Protein AF-K2GC55-F1 (afdb_monomer)

Organism: NCBI:txid1234023

Foldseek 3Di:
DDDDDDPDDPDDDPPPPVPPPPQPDWDWDDDPPDIDTDRPQKDFDDPVPDDDDPFFDWPGKIWHPDADPNDIDIDTDTDGDDPDDDDPQVVVVVVVVVVQVVDPDDDDDDDDDDDDPDPDDDDD

Sequence (124 aa):
MKKLLLLTPLLILLVSCGGATNDTATKEFSWTWFTMSIPSAWVDVEQKALPVTKNGKIELALTSSEISAWFANNLVILSEDLSENTTSVKYSITNYVRTTWSVQEFTKLNEEDFKFSDDDEWKL

Secondary structure (DSSP, 8-state):
-------------------------EEEEE-SS-EEEEETT-EEPPGGGSPPPSSSEEEEEEEEEEEETTEEEEEEEEE---SS---HHHHHHHHHHHHHHH-TT-----------SSSPPP--

Radius of gyration: 24.49 Å; Cα contacts (8 Å, |Δi|>4): 92; chains: 1; bounding box: 85×40×53 Å

Mean predicted aligned error: 12.4 Å

Structure (mmCIF, N/CA/C/O backbone):
data_AF-K2GC55-F1
#
_entry.id   AF-K2GC55-F1
#
loop_
_atom_site.group_PDB
_atom_site.id
_atom_site.type_symbol
_atom_site.label_atom_id
_atom_site.label_alt_id
_atom_site.label_comp_id
_atom_site.label_asym_id
_atom_site.label_entity_id
_atom_site.label_seq_id
_atom_site.pdbx_PDB_ins_code
_atom_site.Cartn_x
_atom_site.Cartn_y
_atom_site.Cartn_z
_atom_site.occupancy
_atom_site.B_iso_or_equiv
_atom_site.auth_seq_id
_atom_site.auth_comp_id
_atom_site.auth_asym_id
_atom_site.auth_atom_id
_atom_site.pdbx_PDB_model_num
ATOM 1 N N . MET A 1 1 ? 67.086 -24.675 -29.899 1.00 46.69 1 MET A N 1
ATOM 2 C CA . MET A 1 1 ? 66.235 -23.518 -29.542 1.00 46.69 1 MET A CA 1
ATOM 3 C C . MET A 1 1 ? 65.068 -23.436 -30.514 1.00 46.69 1 MET A C 1
ATOM 5 O O . MET A 1 1 ? 65.313 -23.164 -31.678 1.00 46.69 1 MET A O 1
ATOM 9 N N . LYS A 1 2 ? 63.830 -23.657 -30.065 1.00 42.59 2 LYS A N 1
ATOM 10 C CA . LYS A 1 2 ? 62.652 -22.859 -30.451 1.00 42.59 2 LYS A CA 1
ATOM 11 C C . LYS A 1 2 ? 61.457 -23.344 -29.637 1.00 42.59 2 LYS A C 1
ATOM 13 O O . LYS A 1 2 ? 61.260 -24.537 -29.452 1.00 42.59 2 LYS A O 1
ATOM 18 N N . LYS A 1 3 ? 60.808 -22.366 -29.021 1.00 49.16 3 LYS A N 1
ATOM 19 C CA . LYS A 1 3 ? 59.929 -22.487 -27.864 1.00 49.16 3 LYS A CA 1
ATOM 20 C C . LYS A 1 3 ? 58.533 -22.919 -28.309 1.00 49.16 3 LYS A C 1
ATOM 22 O O . LYS A 1 3 ? 58.043 -22.445 -29.330 1.00 49.16 3 LYS A O 1
ATOM 27 N N . LEU A 1 4 ? 57.929 -23.798 -27.514 1.00 49.50 4 LEU A N 1
ATOM 28 C CA . LEU A 1 4 ? 56.518 -24.156 -27.560 1.00 49.50 4 LEU A CA 1
ATOM 29 C C . LEU A 1 4 ? 55.698 -22.875 -27.331 1.00 49.50 4 LEU A C 1
ATOM 31 O O . LEU A 1 4 ? 55.824 -22.244 -26.281 1.00 49.50 4 LEU A O 1
ATOM 35 N N . LEU A 1 5 ? 54.928 -22.449 -28.329 1.00 49.62 5 LEU A N 1
ATOM 36 C CA . LEU A 1 5 ? 54.101 -21.248 -28.243 1.00 49.62 5 LEU A CA 1
ATOM 37 C C . LEU A 1 5 ? 52.737 -21.671 -27.685 1.00 49.62 5 LEU A C 1
ATOM 39 O O . LEU A 1 5 ? 51.865 -22.122 -28.421 1.00 49.62 5 LEU A O 1
ATOM 43 N N . LEU A 1 6 ? 52.601 -21.610 -26.356 1.00 47.59 6 LEU A N 1
ATOM 44 C CA . LEU A 1 6 ? 51.317 -21.742 -25.669 1.00 47.59 6 LEU A CA 1
ATOM 45 C C . LEU A 1 6 ? 50.439 -20.544 -26.056 1.00 47.59 6 LEU A C 1
ATOM 47 O O . LEU A 1 6 ? 50.679 -19.424 -25.611 1.00 47.59 6 LEU A O 1
ATOM 51 N N . LEU A 1 7 ? 49.426 -20.784 -26.886 1.00 50.19 7 LEU A N 1
ATOM 52 C CA . LEU A 1 7 ? 48.286 -19.886 -27.047 1.00 50.19 7 LEU A CA 1
ATOM 53 C C . LEU A 1 7 ? 47.341 -20.117 -25.865 1.00 50.19 7 LEU A C 1
ATOM 55 O O . LEU A 1 7 ? 46.540 -21.048 -25.860 1.00 50.19 7 LEU A O 1
ATOM 59 N N . THR A 1 8 ? 47.472 -19.291 -24.834 1.00 56.19 8 THR A N 1
ATOM 60 C CA . THR A 1 8 ? 46.467 -19.159 -23.779 1.00 56.19 8 THR A CA 1
ATOM 61 C C . THR A 1 8 ? 45.205 -18.514 -24.362 1.00 56.19 8 THR A C 1
ATOM 63 O O . THR A 1 8 ? 45.306 -17.449 -24.977 1.00 56.19 8 THR A O 1
ATOM 66 N N . PRO A 1 9 ? 44.005 -19.094 -24.174 1.00 51.94 9 PRO A N 1
ATOM 67 C CA . PRO A 1 9 ? 42.776 -18.373 -24.450 1.00 51.94 9 PRO A CA 1
ATOM 68 C C . PRO A 1 9 ? 42.610 -17.329 -23.343 1.00 51.94 9 PRO A C 1
ATOM 70 O O . PRO A 1 9 ? 42.541 -17.663 -22.160 1.00 51.9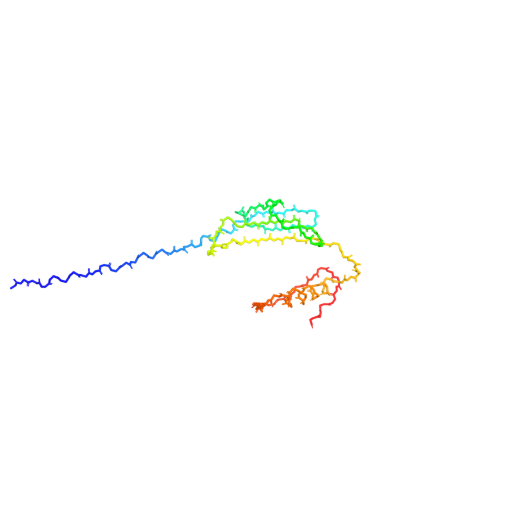4 9 PRO A O 1
ATOM 73 N N . LEU A 1 10 ? 42.610 -16.054 -23.730 1.00 53.44 10 LEU A N 1
ATOM 74 C CA . LEU A 1 10 ? 42.298 -14.938 -22.848 1.00 53.44 10 LEU A CA 1
ATOM 75 C C . LEU A 1 10 ? 40.852 -15.128 -22.369 1.00 53.44 10 LEU A C 1
ATOM 77 O O . LEU A 1 10 ? 39.903 -14.907 -23.122 1.00 53.44 10 LEU A O 1
ATOM 81 N N . LEU A 1 11 ? 40.703 -15.638 -21.145 1.00 53.69 11 LEU A N 1
ATOM 82 C CA . LEU A 1 11 ? 39.413 -15.824 -20.501 1.00 53.69 11 LEU A CA 1
ATOM 83 C C . LEU A 1 11 ? 38.693 -14.476 -20.416 1.00 53.69 11 LEU A C 1
ATOM 85 O O . LEU A 1 11 ? 39.237 -13.473 -19.9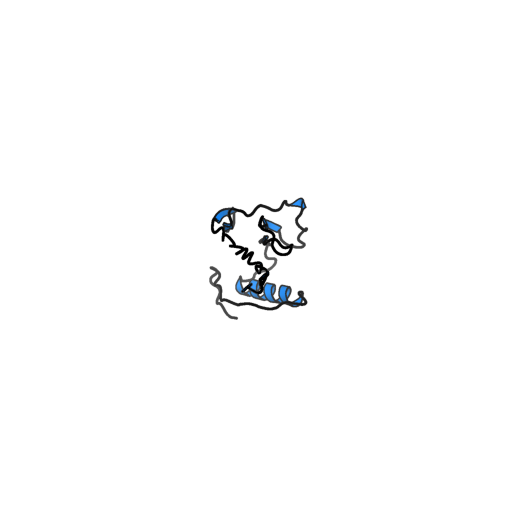55 1.00 53.69 11 LEU A O 1
ATOM 89 N N . ILE A 1 12 ? 37.448 -14.513 -20.865 1.00 57.16 12 ILE A N 1
ATOM 90 C CA . ILE A 1 12 ? 36.438 -13.471 -20.784 1.00 57.16 12 ILE A CA 1
ATOM 91 C C . ILE A 1 12 ? 36.298 -13.021 -19.325 1.00 57.16 12 ILE A C 1
ATOM 93 O O . ILE A 1 12 ? 35.864 -13.789 -18.471 1.00 57.16 12 ILE A O 1
ATOM 97 N N . LEU A 1 13 ? 36.608 -11.756 -19.060 1.00 48.97 13 LEU A N 1
ATOM 98 C CA . LEU A 1 13 ? 36.134 -11.035 -17.883 1.00 48.97 13 LEU A CA 1
ATOM 99 C C . LEU A 1 13 ? 35.415 -9.776 -18.363 1.00 48.97 13 LEU A C 1
ATOM 101 O O . LEU A 1 13 ? 35.850 -8.651 -18.139 1.00 48.97 13 LEU A O 1
ATOM 105 N N . LEU A 1 14 ? 34.274 -9.976 -19.028 1.00 46.59 14 LEU A N 1
ATOM 106 C CA . LEU A 1 14 ? 33.205 -8.983 -18.993 1.00 46.59 14 LEU A CA 1
ATOM 107 C C . LEU A 1 14 ? 32.600 -9.042 -17.589 1.00 46.59 14 LEU A C 1
ATOM 109 O O . LEU A 1 14 ? 31.533 -9.610 -17.377 1.00 46.59 14 LEU A O 1
ATOM 113 N N . VAL A 1 15 ? 33.306 -8.470 -16.613 1.00 55.09 15 VAL A N 1
ATOM 114 C CA . VAL A 1 15 ? 32.686 -8.083 -15.348 1.00 55.09 15 VAL A CA 1
ATOM 115 C C . VAL A 1 15 ? 31.846 -6.853 -15.677 1.00 55.09 15 VAL A C 1
ATOM 117 O O . VAL A 1 15 ? 32.251 -5.717 -15.450 1.00 55.09 15 VAL A O 1
ATOM 120 N N . SER A 1 16 ? 30.684 -7.075 -16.296 1.00 44.03 16 SER A N 1
ATOM 121 C CA . SER A 1 16 ? 29.594 -6.116 -16.197 1.00 44.03 16 SER A CA 1
ATOM 122 C C . SER A 1 16 ? 29.176 -6.152 -14.734 1.00 44.03 16 SER A C 1
ATOM 124 O O . SER A 1 16 ? 28.357 -6.959 -14.305 1.00 44.03 16 SER A O 1
ATOM 126 N N . CYS A 1 17 ? 29.848 -5.329 -13.933 1.00 50.75 17 CYS A N 1
ATOM 127 C CA . CYS A 1 17 ? 29.302 -4.877 -12.676 1.00 50.75 17 CYS A CA 1
ATOM 128 C C . CYS A 1 17 ? 28.059 -4.081 -13.074 1.00 50.75 17 CYS A C 1
ATOM 130 O O . CYS A 1 17 ? 28.163 -2.922 -13.476 1.00 50.75 17 CYS A O 1
ATOM 132 N N . GLY A 1 18 ? 26.905 -4.749 -13.084 1.00 53.19 18 GLY A N 1
ATOM 133 C CA . GLY A 1 18 ? 25.606 -4.100 -13.096 1.00 53.19 18 GLY A CA 1
ATOM 134 C C . GLY A 1 18 ? 25.500 -3.303 -11.807 1.00 53.19 18 GLY A C 1
ATOM 135 O O . GLY A 1 18 ? 24.939 -3.774 -10.823 1.00 53.19 18 GLY A O 1
ATOM 136 N N . GLY A 1 19 ? 26.134 -2.133 -11.784 1.00 42.16 19 GLY A N 1
ATOM 137 C CA . GLY A 1 19 ? 25.931 -1.154 -10.742 1.00 42.16 19 GLY A CA 1
ATOM 138 C C . GLY A 1 19 ? 24.496 -0.696 -10.879 1.00 42.16 19 GLY A C 1
ATOM 139 O O . GLY A 1 19 ? 24.201 0.123 -11.744 1.00 42.16 19 GLY A O 1
ATOM 140 N N . ALA A 1 20 ? 23.609 -1.257 -10.061 1.00 53.38 20 ALA A N 1
ATOM 141 C CA . ALA A 1 20 ? 22.346 -0.613 -9.771 1.00 53.38 20 ALA A CA 1
ATOM 142 C C . ALA A 1 20 ? 22.706 0.778 -9.239 1.00 53.38 20 ALA A C 1
ATOM 144 O O . ALA A 1 20 ? 23.226 0.927 -8.131 1.00 53.38 20 ALA A O 1
ATOM 145 N N . THR A 1 21 ? 22.542 1.800 -10.074 1.00 52.41 21 THR A N 1
ATOM 146 C CA . THR A 1 21 ? 22.512 3.170 -9.592 1.00 52.41 21 THR A CA 1
ATOM 147 C C . THR A 1 21 ? 21.242 3.249 -8.773 1.00 52.41 21 THR A C 1
ATOM 149 O O . THR A 1 21 ? 20.160 3.329 -9.339 1.00 52.41 21 THR A O 1
ATOM 152 N N . ASN A 1 22 ? 21.361 3.125 -7.453 1.00 55.31 22 ASN A N 1
ATOM 153 C CA . ASN A 1 22 ? 20.240 3.376 -6.562 1.00 55.31 22 ASN A CA 1
ATOM 154 C C . ASN A 1 22 ? 19.864 4.847 -6.753 1.00 55.31 22 ASN A C 1
ATOM 156 O O . ASN A 1 22 ? 20.501 5.724 -6.169 1.00 55.31 22 ASN A O 1
ATOM 160 N N . ASP A 1 23 ? 18.899 5.123 -7.627 1.00 60.38 23 ASP A N 1
ATOM 161 C CA . ASP A 1 23 ? 18.324 6.450 -7.739 1.00 60.38 23 ASP A CA 1
ATOM 162 C C . ASP A 1 23 ? 17.513 6.688 -6.465 1.00 60.38 23 ASP A C 1
ATOM 164 O O . ASP A 1 23 ? 16.387 6.223 -6.300 1.00 60.38 23 ASP A O 1
ATOM 168 N N . THR A 1 24 ? 18.154 7.339 -5.496 1.00 74.75 24 THR A N 1
ATOM 169 C CA . THR A 1 24 ? 17.539 7.700 -4.219 1.00 74.75 24 THR A CA 1
ATOM 170 C C . THR A 1 24 ? 16.745 8.997 -4.323 1.00 74.75 24 THR A C 1
ATOM 172 O O . THR A 1 24 ? 16.258 9.486 -3.303 1.00 74.75 24 THR A O 1
ATOM 175 N N . ALA A 1 25 ? 16.653 9.608 -5.510 1.00 90.69 25 ALA A N 1
ATOM 176 C CA . ALA A 1 25 ? 15.884 10.825 -5.682 1.00 90.69 25 ALA A CA 1
ATOM 177 C C . ALA A 1 25 ? 14.398 10.528 -5.465 1.00 90.69 25 ALA A C 1
ATOM 179 O O . ALA A 1 25 ? 13.804 9.663 -6.111 1.00 90.69 25 ALA A O 1
ATOM 180 N N . THR A 1 26 ? 13.785 11.285 -4.563 1.00 94.25 26 THR A N 1
ATOM 181 C CA . THR A 1 26 ? 12.352 11.220 -4.293 1.00 94.25 26 THR A CA 1
ATOM 182 C C . THR A 1 26 ? 11.695 12.564 -4.575 1.00 94.25 26 THR A C 1
ATOM 184 O O . THR A 1 26 ? 12.339 13.617 -4.544 1.00 94.25 26 THR A O 1
ATOM 187 N N . LYS A 1 27 ? 10.399 12.515 -4.871 1.00 93.75 27 LYS A N 1
ATOM 188 C CA . LYS A 1 27 ? 9.507 13.668 -4.987 1.00 93.75 27 LYS A CA 1
ATOM 189 C C . LYS A 1 27 ? 8.343 13.485 -4.020 1.00 93.75 27 LYS A C 1
ATOM 191 O O . LYS A 1 27 ? 7.935 12.357 -3.743 1.00 93.75 27 LYS A O 1
ATOM 196 N N . GLU A 1 28 ? 7.815 14.587 -3.507 1.00 95.50 28 GLU A N 1
ATOM 197 C CA . GLU A 1 28 ? 6.618 14.547 -2.672 1.00 95.50 28 GLU A CA 1
ATOM 198 C C . GLU A 1 28 ? 5.386 14.301 -3.549 1.00 95.50 28 GLU A C 1
ATOM 200 O O . GLU A 1 28 ? 5.172 14.976 -4.557 1.00 95.50 28 GLU A O 1
ATOM 205 N N . PHE A 1 29 ? 4.577 13.330 -3.148 1.00 93.31 29 PHE A N 1
ATOM 206 C CA . PHE A 1 29 ? 3.203 13.173 -3.582 1.00 93.31 29 PHE A CA 1
ATOM 207 C C . PHE A 1 29 ? 2.290 13.648 -2.453 1.00 93.31 29 PHE A C 1
ATOM 209 O O . PHE A 1 29 ? 2.460 13.252 -1.298 1.00 93.31 29 PHE A O 1
ATOM 216 N N . SER A 1 30 ? 1.319 14.489 -2.792 1.00 93.69 30 SER A N 1
ATOM 217 C CA . SER A 1 30 ? 0.396 15.080 -1.831 1.00 93.69 30 SER A CA 1
ATOM 218 C C . SER A 1 30 ? -1.034 14.931 -2.327 1.00 93.69 30 SER A C 1
ATOM 220 O O . SER A 1 30 ? -1.354 15.287 -3.463 1.00 93.69 30 SER A O 1
ATOM 222 N N . TRP A 1 31 ? -1.887 14.391 -1.464 1.00 89.81 31 TRP A N 1
ATOM 223 C CA . TRP A 1 31 ? -3.308 14.192 -1.693 1.00 89.81 31 TRP A CA 1
ATOM 224 C C . TRP A 1 31 ? -4.107 14.667 -0.483 1.00 89.81 31 TRP A C 1
ATOM 226 O O . TRP A 1 31 ? -3.549 14.965 0.572 1.00 89.81 31 TRP A O 1
ATOM 236 N N . THR A 1 32 ? -5.432 14.745 -0.614 1.00 87.19 32 THR A N 1
ATOM 237 C CA . THR A 1 32 ? -6.295 15.330 0.425 1.00 87.19 32 THR A CA 1
ATOM 238 C C . THR A 1 32 ? -6.143 14.652 1.790 1.00 87.19 32 THR A C 1
ATOM 240 O O . THR A 1 32 ? -6.262 15.323 2.812 1.00 87.19 32 THR A O 1
ATOM 243 N N . TRP A 1 33 ? -5.855 13.348 1.815 1.00 84.62 33 TRP A N 1
ATOM 244 C CA . TRP A 1 33 ? -5.819 12.547 3.045 1.00 84.62 33 TRP A CA 1
ATOM 245 C C . TRP A 1 33 ? -4.441 11.984 3.395 1.00 84.62 33 TRP A C 1
ATOM 247 O O . TRP A 1 33 ? -4.297 11.379 4.454 1.00 84.62 33 TRP A O 1
ATOM 257 N N . PHE A 1 34 ? -3.432 12.153 2.535 1.00 89.00 34 PHE A N 1
ATOM 258 C CA . PHE A 1 34 ? -2.083 11.665 2.812 1.00 89.00 34 PHE A CA 1
ATOM 259 C C . PHE A 1 34 ? -1.020 12.397 1.996 1.00 89.00 34 PHE A C 1
ATOM 261 O O . PHE A 1 34 ? -1.274 12.898 0.901 1.00 89.00 34 PHE A O 1
ATOM 268 N N . THR A 1 35 ? 0.198 12.393 2.524 1.00 92.94 35 THR A N 1
ATOM 269 C CA . THR A 1 35 ? 1.407 12.793 1.809 1.00 92.94 35 THR A CA 1
ATOM 270 C C . THR A 1 35 ? 2.433 11.677 1.909 1.00 92.94 35 THR A C 1
ATOM 272 O O . THR A 1 35 ? 2.477 10.941 2.897 1.00 92.94 35 THR A O 1
ATOM 275 N N . MET A 1 36 ? 3.247 11.509 0.872 1.00 93.12 36 MET A N 1
ATOM 276 C CA . MET A 1 36 ? 4.325 10.527 0.880 1.00 93.12 36 MET A CA 1
ATOM 277 C C . MET A 1 36 ? 5.454 10.917 -0.070 1.00 93.12 36 MET A C 1
ATOM 279 O O . MET A 1 36 ? 5.230 11.569 -1.087 1.00 93.12 36 MET A O 1
ATOM 283 N N . SER A 1 37 ? 6.668 10.459 0.219 1.00 94.50 37 SER A N 1
ATOM 284 C CA . SER A 1 37 ? 7.782 10.538 -0.727 1.00 94.50 37 SER A CA 1
ATOM 285 C C . SER A 1 37 ? 7.734 9.344 -1.676 1.00 94.50 37 SER A C 1
ATOM 287 O O . SER A 1 37 ? 7.759 8.199 -1.227 1.00 94.50 37 SER A O 1
ATOM 289 N N . ILE A 1 38 ? 7.696 9.601 -2.982 1.00 93.62 38 ILE A N 1
ATOM 290 C CA . ILE A 1 38 ? 7.745 8.571 -4.029 1.00 93.62 38 ILE A CA 1
ATOM 291 C C . ILE A 1 38 ? 9.046 8.701 -4.823 1.00 93.62 38 ILE A C 1
ATOM 293 O O . ILE A 1 38 ? 9.565 9.814 -4.948 1.00 93.62 38 ILE A O 1
ATOM 297 N N . PRO A 1 39 ? 9.599 7.614 -5.383 1.00 93.44 39 PRO A N 1
ATOM 298 C CA . PRO A 1 39 ? 10.777 7.724 -6.235 1.00 93.44 39 PRO A CA 1
ATOM 299 C C . PRO A 1 39 ? 10.504 8.642 -7.432 1.00 93.44 39 PRO A C 1
ATOM 301 O O . PRO A 1 39 ? 9.468 8.542 -8.095 1.00 93.44 39 PRO A O 1
ATOM 304 N N . SER A 1 40 ? 11.432 9.550 -7.724 1.00 92.38 40 SER A N 1
ATOM 305 C CA . SER A 1 40 ? 11.235 10.587 -8.743 1.00 92.38 40 SER A CA 1
ATOM 306 C C . SER A 1 40 ? 10.998 10.006 -10.138 1.00 92.38 40 SER A C 1
ATOM 308 O O . SER A 1 40 ? 10.174 10.540 -10.888 1.00 92.38 40 SER A O 1
ATOM 310 N N . ALA A 1 41 ? 11.666 8.890 -10.443 1.00 91.25 41 ALA A N 1
ATOM 311 C CA . ALA A 1 41 ? 11.589 8.166 -11.710 1.00 91.25 41 ALA A CA 1
ATOM 312 C C . ALA A 1 41 ? 10.295 7.352 -11.911 1.00 91.25 41 ALA A C 1
ATOM 314 O O . ALA A 1 41 ? 10.084 6.810 -12.998 1.00 91.25 41 ALA A O 1
ATOM 315 N N . TRP A 1 42 ? 9.442 7.233 -10.886 1.00 93.75 42 TRP A N 1
ATOM 316 C CA . TRP A 1 42 ? 8.172 6.515 -10.994 1.00 93.75 42 TRP A CA 1
ATOM 317 C C . TRP A 1 42 ? 7.108 7.376 -11.675 1.00 93.75 42 TRP A C 1
ATOM 319 O O . TRP A 1 42 ? 7.045 8.602 -11.489 1.00 93.75 42 TRP A O 1
ATOM 329 N N . VAL A 1 43 ? 6.270 6.707 -12.465 1.00 93.31 43 VAL A N 1
ATOM 330 C CA . VAL A 1 43 ? 5.221 7.311 -13.292 1.00 93.31 43 VAL A CA 1
ATOM 331 C C . VAL A 1 43 ? 3.846 6.790 -12.898 1.00 93.31 43 VAL A C 1
ATOM 333 O O . VAL A 1 43 ? 3.709 5.636 -12.485 1.00 93.31 43 VAL A O 1
ATOM 336 N N . ASP A 1 44 ? 2.835 7.643 -13.052 1.00 94.19 44 ASP A N 1
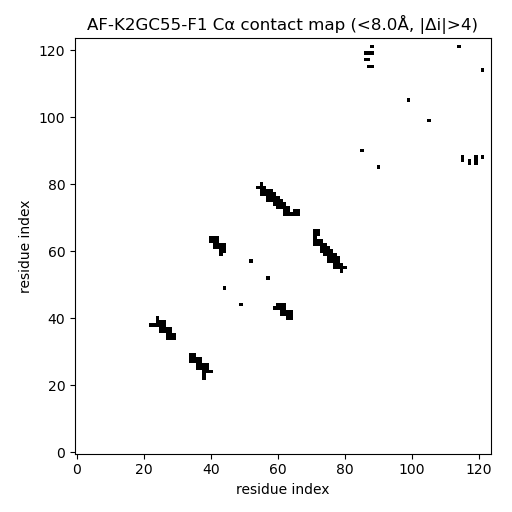ATOM 337 C CA . ASP A 1 44 ? 1.438 7.275 -12.839 1.00 94.19 44 ASP A CA 1
ATOM 338 C C . ASP A 1 44 ? 0.980 6.243 -13.868 1.00 94.19 44 ASP A C 1
ATOM 340 O O . ASP A 1 44 ? 1.279 6.334 -15.063 1.00 94.19 44 ASP A O 1
ATOM 344 N N . VAL A 1 45 ? 0.216 5.262 -13.398 1.00 94.69 45 VAL A N 1
ATOM 345 C CA . VAL A 1 45 ? -0.456 4.290 -14.256 1.00 94.69 45 VAL A CA 1
ATOM 346 C C . VAL A 1 45 ? -1.803 4.863 -14.676 1.00 94.69 45 VAL A C 1
ATOM 348 O O . VAL A 1 45 ? -2.598 5.303 -13.849 1.00 94.69 45 VAL A O 1
ATOM 351 N N . GLU A 1 46 ? -2.088 4.839 -15.978 1.00 91.38 46 GLU A N 1
ATOM 352 C CA . GLU A 1 46 ? -3.355 5.346 -16.496 1.00 91.38 46 GLU A CA 1
ATOM 353 C C . GLU A 1 46 ? -4.555 4.580 -15.920 1.00 91.38 46 GLU A C 1
ATOM 355 O O . GLU A 1 46 ? -4.608 3.351 -15.986 1.00 91.38 46 GLU A O 1
ATOM 360 N N . GLN A 1 47 ? -5.585 5.306 -15.471 1.00 83.94 47 GLN A N 1
ATOM 361 C CA . GLN A 1 47 ? -6.774 4.718 -14.840 1.00 83.94 47 GLN A CA 1
ATOM 362 C C . GLN A 1 47 ? -7.439 3.618 -15.682 1.00 83.94 47 GLN A C 1
ATOM 364 O O . GLN A 1 47 ? -7.946 2.639 -15.145 1.00 83.94 47 GLN A O 1
ATOM 369 N N . LYS A 1 48 ? -7.425 3.759 -17.013 1.00 88.38 48 LYS A N 1
ATOM 370 C CA . LYS A 1 48 ? -8.027 2.787 -17.941 1.00 88.38 48 LYS A CA 1
ATOM 371 C C . LYS A 1 48 ? -7.314 1.429 -17.962 1.00 88.38 48 LYS A C 1
ATOM 373 O O . LYS A 1 48 ? -7.896 0.456 -18.428 1.00 88.38 48 LYS A O 1
ATOM 378 N N . ALA A 1 49 ? -6.058 1.384 -17.521 1.00 89.38 49 ALA A N 1
ATOM 379 C CA . ALA A 1 49 ? -5.261 0.166 -17.427 1.00 89.38 49 ALA A CA 1
ATOM 380 C C . ALA A 1 49 ? -5.429 -0.539 -16.071 1.00 89.38 49 ALA A C 1
ATOM 382 O O . ALA A 1 49 ? -4.953 -1.660 -15.902 1.00 89.38 49 ALA A O 1
ATOM 383 N N . LEU A 1 50 ? -6.094 0.106 -15.109 1.00 92.06 50 LEU A N 1
ATOM 384 C CA . LEU A 1 50 ? -6.287 -0.429 -13.771 1.00 92.06 50 LEU A CA 1
ATOM 385 C C . LEU A 1 50 ? -7.544 -1.307 -13.701 1.00 92.06 50 LEU A C 1
ATOM 387 O O . LEU A 1 50 ? -8.542 -1.031 -14.374 1.00 92.06 50 LEU A O 1
ATOM 391 N N . PRO A 1 51 ? -7.524 -2.368 -12.877 1.00 90.00 51 PRO A N 1
ATOM 392 C CA . PRO A 1 51 ? -8.701 -3.192 -12.659 1.00 90.00 51 PRO A CA 1
ATOM 393 C C . PRO A 1 51 ? -9.801 -2.396 -11.950 1.00 90.00 51 PRO A C 1
ATOM 395 O O . PRO A 1 51 ? -9.538 -1.507 -11.140 1.00 90.00 51 PRO A O 1
ATOM 398 N N . VAL A 1 52 ? -11.053 -2.773 -12.208 1.00 88.12 52 VAL A N 1
ATOM 399 C CA . VAL A 1 52 ? -12.186 -2.268 -11.428 1.00 88.12 52 VAL A CA 1
ATOM 400 C C . VAL A 1 52 ? -12.176 -2.955 -10.068 1.00 88.12 52 VAL A C 1
ATOM 402 O O . VAL A 1 52 ? -12.238 -4.184 -9.977 1.00 88.12 52 VAL A O 1
ATOM 405 N N . THR A 1 53 ? -12.100 -2.162 -9.006 1.00 86.75 53 THR A N 1
ATOM 406 C CA . THR A 1 53 ? -12.147 -2.654 -7.633 1.00 86.75 53 THR A CA 1
ATOM 407 C C . THR A 1 53 ? -13.583 -3.009 -7.252 1.00 86.75 53 THR A C 1
ATOM 409 O O . THR A 1 53 ? -14.528 -2.284 -7.563 1.00 86.75 53 THR A O 1
ATOM 412 N N . LYS A 1 54 ? -13.773 -4.156 -6.586 1.00 82.69 54 LYS A N 1
ATOM 413 C CA . LYS A 1 54 ? -15.098 -4.561 -6.084 1.00 82.69 54 LYS A CA 1
ATOM 414 C C . LYS A 1 54 ? -15.567 -3.643 -4.951 1.00 82.69 54 LYS A C 1
ATOM 416 O O . LYS A 1 54 ? -16.742 -3.296 -4.903 1.00 82.69 54 LYS A O 1
ATOM 421 N N . ASN A 1 55 ? -14.632 -3.261 -4.084 1.00 82.81 55 ASN A N 1
ATOM 422 C CA . ASN A 1 55 ? -14.817 -2.301 -3.008 1.00 82.81 55 ASN A CA 1
ATOM 423 C C . ASN A 1 55 ? -13.714 -1.241 -3.075 1.00 82.81 55 ASN A C 1
ATOM 425 O O . ASN A 1 55 ? -12.624 -1.518 -3.579 1.00 82.81 55 ASN A O 1
ATOM 429 N N . GLY A 1 56 ? -13.989 -0.055 -2.534 1.00 87.06 56 GLY A N 1
ATOM 430 C CA . GLY A 1 56 ? -13.013 1.027 -2.472 1.00 87.06 56 GLY A CA 1
ATOM 431 C C . GLY A 1 56 ? -12.653 1.634 -3.830 1.00 87.06 56 GLY A C 1
ATOM 432 O O . GLY A 1 56 ? -13.265 1.330 -4.858 1.00 87.06 56 GLY A O 1
ATOM 433 N N . LYS A 1 57 ? -11.661 2.523 -3.829 1.00 90.56 57 LYS A N 1
ATOM 434 C CA . LYS A 1 57 ? -11.156 3.251 -4.997 1.00 90.56 57 LYS A CA 1
ATOM 435 C C . LYS A 1 57 ? -9.633 3.223 -5.009 1.00 90.56 57 LYS A C 1
ATOM 437 O O . LYS A 1 57 ? -8.998 3.201 -3.960 1.00 90.56 57 LYS A O 1
ATOM 442 N N . ILE A 1 58 ? -9.054 3.237 -6.206 1.00 93.12 58 ILE A N 1
ATOM 443 C CA . ILE A 1 58 ? -7.614 3.441 -6.372 1.00 93.12 58 ILE A CA 1
ATOM 444 C C . ILE A 1 58 ? -7.354 4.946 -6.307 1.00 93.12 58 ILE A C 1
ATOM 446 O O . ILE A 1 58 ? -7.812 5.679 -7.180 1.00 93.12 58 ILE A O 1
ATOM 450 N N . GLU A 1 59 ? -6.647 5.388 -5.270 1.00 91.88 59 GLU A N 1
ATOM 451 C CA . GLU A 1 59 ? -6.260 6.793 -5.068 1.00 91.88 59 GLU A CA 1
ATOM 452 C C . GLU A 1 59 ? -4.930 7.117 -5.754 1.00 91.88 59 GLU A C 1
ATOM 454 O O . GLU A 1 59 ? -4.706 8.240 -6.196 1.00 91.88 59 GLU A O 1
ATOM 459 N N . LEU A 1 60 ? -4.038 6.127 -5.848 1.00 93.56 60 LEU A N 1
ATOM 460 C CA . LEU A 1 60 ? -2.739 6.256 -6.499 1.00 93.56 60 LEU A CA 1
ATOM 461 C C . LEU A 1 60 ? -2.314 4.909 -7.080 1.00 93.56 60 LEU A C 1
ATOM 463 O O . LEU A 1 60 ? -2.439 3.879 -6.417 1.00 93.56 60 LEU A O 1
ATOM 467 N N . ALA A 1 61 ? -1.774 4.922 -8.294 1.00 95.69 61 ALA A N 1
ATOM 468 C CA . ALA A 1 61 ? -1.114 3.774 -8.898 1.00 95.69 61 ALA A CA 1
ATOM 469 C C . ALA A 1 61 ? 0.143 4.245 -9.625 1.00 95.69 61 ALA A C 1
ATOM 471 O O . ALA A 1 61 ? 0.066 5.053 -10.546 1.00 95.69 61 ALA A O 1
ATOM 472 N N . LEU A 1 62 ? 1.294 3.726 -9.211 1.00 95.75 62 LEU A N 1
ATOM 473 C CA . LEU A 1 62 ? 2.599 4.088 -9.742 1.00 95.75 62 LEU A CA 1
ATOM 474 C C . LEU A 1 62 ? 3.345 2.850 -10.219 1.00 95.75 62 LEU A C 1
ATOM 476 O O . LEU A 1 62 ? 3.232 1.774 -9.628 1.00 95.75 62 LEU A O 1
ATOM 480 N N . THR A 1 63 ? 4.174 3.022 -11.242 1.00 95.31 63 THR A N 1
ATOM 481 C CA . THR A 1 63 ? 5.100 1.990 -11.702 1.00 95.31 63 THR A CA 1
ATOM 482 C C . THR A 1 63 ? 6.497 2.557 -11.926 1.00 95.31 63 THR A C 1
ATOM 484 O O . THR A 1 63 ? 6.675 3.709 -12.333 1.00 95.31 63 THR A O 1
ATOM 487 N N . SER A 1 64 ? 7.500 1.737 -11.622 1.00 93.31 64 SER A N 1
ATOM 488 C CA . SER A 1 64 ? 8.892 2.007 -11.943 1.00 93.31 64 SER A CA 1
ATOM 489 C C . SER A 1 64 ? 9.110 1.927 -13.451 1.00 93.31 64 SER A C 1
ATOM 491 O O . SER A 1 64 ? 8.604 1.025 -14.116 1.00 93.31 64 SER A O 1
ATOM 493 N N . SER A 1 65 ? 9.923 2.835 -13.984 1.00 86.81 65 SER A N 1
ATOM 494 C CA . SER A 1 65 ? 10.432 2.729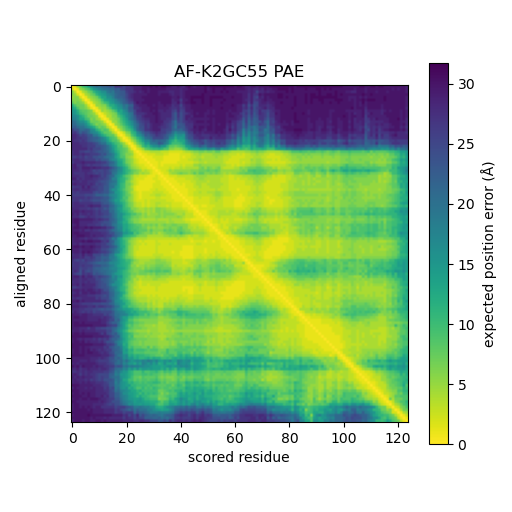 -15.355 1.00 86.81 65 SER A CA 1
ATOM 495 C C . SER A 1 65 ? 11.496 1.631 -15.501 1.00 86.81 65 SER A C 1
ATOM 497 O O . SER A 1 6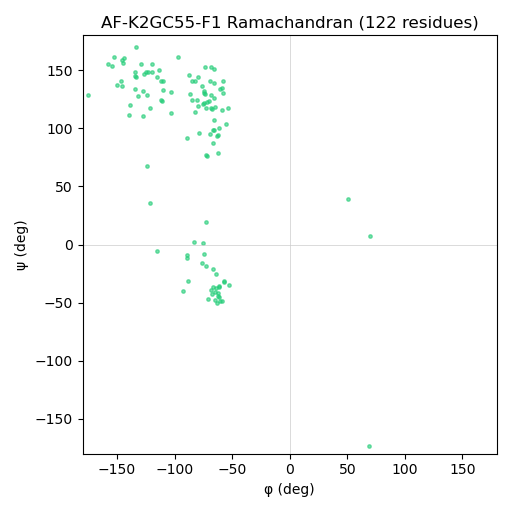5 ? 11.741 1.149 -16.607 1.00 86.81 65 SER A O 1
ATOM 499 N N . GLU A 1 66 ? 12.100 1.198 -14.392 1.00 86.75 66 GLU A N 1
ATOM 500 C CA . GLU A 1 66 ? 13.052 0.091 -14.365 1.00 86.75 66 GLU A CA 1
ATOM 501 C C . GLU A 1 66 ? 12.332 -1.260 -14.354 1.00 86.75 66 GLU A C 1
ATOM 503 O O . GLU A 1 66 ? 11.532 -1.555 -13.461 1.00 86.75 66 GLU A O 1
ATOM 508 N N . ILE A 1 67 ? 12.668 -2.103 -15.333 1.00 86.56 67 ILE A N 1
ATOM 509 C CA . ILE A 1 67 ? 12.142 -3.461 -15.477 1.00 86.56 67 ILE A CA 1
ATOM 510 C C . ILE A 1 67 ? 13.270 -4.451 -15.193 1.00 86.56 67 ILE A C 1
ATOM 512 O O . ILE A 1 67 ? 14.301 -4.441 -15.867 1.00 86.56 67 ILE A O 1
ATOM 516 N N . SER A 1 68 ? 13.053 -5.347 -14.233 1.00 87.69 68 SER A N 1
ATOM 517 C CA . SER A 1 68 ? 13.968 -6.435 -13.892 1.00 87.69 68 SER A CA 1
ATOM 518 C C . SER A 1 68 ? 13.240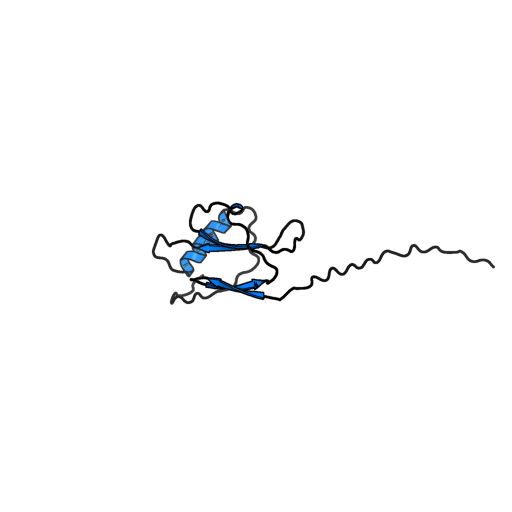 -7.769 -13.976 1.00 87.69 68 SER A C 1
ATOM 520 O O . SER A 1 68 ? 12.159 -7.936 -13.418 1.00 87.69 68 SER A O 1
ATOM 522 N N . ALA A 1 69 ? 13.816 -8.724 -14.710 1.00 88.69 69 ALA A N 1
ATOM 523 C CA . ALA A 1 69 ? 13.239 -10.055 -14.913 1.00 88.69 69 ALA A CA 1
ATOM 524 C C . ALA A 1 69 ? 11.761 -10.043 -15.370 1.00 88.69 69 ALA A C 1
ATOM 526 O O . ALA A 1 69 ? 10.982 -10.888 -14.943 1.00 88.69 69 ALA A O 1
ATOM 527 N N . TRP A 1 70 ? 11.390 -9.107 -16.256 1.00 88.44 70 TRP A N 1
ATOM 528 C CA . TRP A 1 70 ? 10.016 -8.885 -16.753 1.00 88.44 70 TRP A CA 1
ATOM 529 C C . TRP A 1 70 ? 9.023 -8.308 -15.738 1.00 88.44 70 TRP A C 1
ATOM 531 O O . TRP A 1 70 ? 7.845 -8.160 -16.059 1.00 88.44 70 TRP A O 1
ATOM 541 N N . PHE A 1 71 ? 9.492 -7.918 -14.555 1.00 88.00 71 PHE A N 1
ATOM 542 C CA . PHE A 1 71 ? 8.690 -7.243 -13.544 1.00 88.00 71 PHE A CA 1
ATOM 543 C C . PHE A 1 71 ? 9.154 -5.800 -13.360 1.00 88.00 71 PHE A C 1
ATOM 545 O O . PHE A 1 71 ? 10.349 -5.506 -13.353 1.00 88.00 71 PHE A O 1
ATOM 552 N N . ALA A 1 72 ? 8.190 -4.902 -13.185 1.00 90.75 72 ALA A N 1
ATOM 553 C CA . ALA A 1 72 ? 8.427 -3.546 -12.716 1.00 90.75 72 ALA A CA 1
ATOM 554 C C . ALA A 1 72 ? 7.866 -3.414 -11.301 1.00 90.75 72 ALA A C 1
ATOM 556 O O . ALA A 1 72 ? 6.720 -3.801 -11.036 1.00 90.75 72 ALA A O 1
ATOM 557 N N . ASN A 1 73 ? 8.661 -2.835 -10.402 1.00 92.62 73 ASN A N 1
ATOM 558 C CA . ASN A 1 73 ? 8.158 -2.447 -9.089 1.00 92.62 73 ASN A CA 1
ATOM 559 C C . ASN A 1 73 ? 6.991 -1.470 -9.266 1.00 92.62 73 ASN A C 1
ATOM 561 O O . ASN A 1 73 ? 6.994 -0.627 -10.166 1.00 92.62 73 ASN A O 1
ATOM 565 N N . ASN A 1 74 ? 5.974 -1.612 -8.431 1.00 93.94 74 ASN A N 1
ATOM 566 C CA . ASN A 1 74 ? 4.768 -0.803 -8.492 1.00 93.94 74 ASN A CA 1
ATOM 567 C C . ASN A 1 74 ? 4.228 -0.555 -7.082 1.00 93.94 74 ASN A C 1
ATOM 569 O O . ASN A 1 74 ? 4.561 -1.277 -6.143 1.00 93.94 74 ASN A O 1
ATOM 573 N N . LEU A 1 75 ? 3.422 0.494 -6.947 1.00 94.44 75 LEU A N 1
ATOM 574 C CA . LEU A 1 75 ? 2.719 0.849 -5.718 1.00 94.44 75 LEU A CA 1
ATOM 575 C C . LEU A 1 75 ? 1.281 1.196 -6.073 1.00 94.44 75 LEU A C 1
ATOM 577 O O . LEU A 1 75 ? 1.042 1.971 -6.996 1.00 94.44 75 LEU A O 1
ATOM 581 N N . VAL A 1 76 ? 0.340 0.658 -5.306 1.00 93.19 76 VAL A N 1
ATOM 582 C CA . VAL A 1 76 ? -1.078 1.000 -5.402 1.00 93.19 76 VAL A CA 1
ATOM 583 C C . VAL A 1 76 ? -1.574 1.393 -4.019 1.00 93.19 76 VAL A C 1
ATOM 585 O O . VAL A 1 76 ? -1.327 0.679 -3.049 1.00 93.19 76 VAL A O 1
ATOM 588 N N . ILE A 1 77 ? -2.283 2.517 -3.935 1.00 92.38 77 ILE A N 1
ATOM 589 C CA . ILE A 1 77 ? -2.963 2.976 -2.724 1.00 92.38 77 ILE A CA 1
ATOM 590 C C . ILE A 1 77 ? -4.465 2.888 -2.958 1.00 92.38 77 ILE A C 1
ATOM 592 O O . ILE A 1 77 ? -4.996 3.444 -3.922 1.00 92.38 77 ILE A O 1
ATOM 596 N N . LEU A 1 78 ? -5.132 2.169 -2.059 1.00 90.94 78 LEU A N 1
ATOM 597 C CA . LEU A 1 78 ? -6.574 1.969 -2.057 1.00 90.94 78 LEU A CA 1
ATOM 598 C C . LEU A 1 78 ? -7.200 2.727 -0.887 1.00 90.94 78 LEU A C 1
ATOM 600 O O . LEU A 1 78 ? -6.658 2.710 0.218 1.00 90.94 78 LEU A O 1
ATOM 604 N N . SER A 1 79 ? -8.358 3.332 -1.122 1.00 89.06 79 SER A N 1
ATOM 605 C CA . SER A 1 79 ? -9.235 3.876 -0.084 1.00 89.06 79 SER A CA 1
ATOM 606 C C . SER A 1 79 ? -10.553 3.105 -0.064 1.00 89.06 79 SER A C 1
ATOM 608 O O . SER A 1 79 ? -11.052 2.685 -1.107 1.00 89.06 79 SER A O 1
ATOM 610 N N . GLU A 1 80 ? -11.135 2.905 1.114 1.00 88.25 80 GLU A N 1
ATOM 611 C CA . GLU A 1 80 ? -12.462 2.306 1.271 1.00 88.25 80 GLU A CA 1
ATOM 612 C C . GLU A 1 80 ? -13.161 2.937 2.477 1.00 88.25 80 GLU A C 1
ATOM 614 O O . GLU A 1 80 ? -12.531 3.192 3.505 1.00 88.25 80 GLU A O 1
ATOM 619 N N . ASP A 1 81 ? -14.465 3.179 2.347 1.00 87.06 81 ASP A N 1
ATOM 620 C CA . ASP A 1 81 ? -15.299 3.583 3.474 1.00 87.06 81 ASP A CA 1
ATOM 621 C C . ASP A 1 81 ? -15.562 2.373 4.378 1.00 87.06 81 ASP A C 1
ATOM 623 O O . ASP A 1 81 ? -15.973 1.306 3.917 1.00 87.06 81 ASP A O 1
ATOM 627 N N . LEU A 1 82 ? -15.372 2.536 5.686 1.00 84.38 82 LEU A N 1
ATOM 628 C CA . LEU A 1 82 ? -15.635 1.464 6.642 1.00 84.38 82 LEU A CA 1
ATOM 629 C C . LEU A 1 82 ? -17.144 1.203 6.757 1.00 84.38 82 LEU A C 1
ATOM 631 O O . LEU A 1 82 ? -17.922 2.091 7.103 1.00 84.38 82 LEU A O 1
ATOM 635 N N . SER A 1 83 ? -17.560 -0.042 6.512 1.00 84.00 83 SER A N 1
ATOM 636 C CA . SER A 1 83 ? -18.965 -0.459 6.624 1.00 84.00 83 SER A CA 1
ATOM 637 C C . SER A 1 83 ? -19.438 -0.656 8.068 1.00 84.00 83 SER A C 1
ATOM 639 O O . SER A 1 83 ? -20.636 -0.761 8.322 1.00 84.00 83 SER A O 1
ATOM 641 N N . GLU A 1 84 ? -18.505 -0.762 9.011 1.00 84.94 84 GLU A N 1
ATOM 642 C CA . GLU A 1 84 ? -18.766 -0.966 10.431 1.00 84.94 84 GLU A CA 1
ATOM 643 C C . GLU A 1 84 ? -17.737 -0.218 11.279 1.00 84.94 84 GLU A C 1
ATOM 645 O O . GLU A 1 84 ? -16.623 0.056 10.830 1.00 84.94 84 GLU A O 1
ATOM 650 N N . ASN A 1 85 ? -18.106 0.104 12.520 1.00 84.69 85 ASN A N 1
ATOM 651 C CA . ASN A 1 85 ? -17.176 0.727 13.450 1.00 84.69 85 ASN A CA 1
ATOM 652 C C . ASN A 1 85 ? -16.086 -0.285 13.845 1.00 84.69 85 ASN A C 1
ATOM 654 O O . ASN A 1 85 ? -16.378 -1.323 14.445 1.00 84.69 85 ASN A O 1
ATOM 658 N N . THR A 1 86 ? -14.837 0.016 13.505 1.00 84.50 86 THR A N 1
ATOM 659 C CA . THR A 1 86 ? -13.667 -0.820 13.784 1.00 84.50 86 THR A CA 1
ATOM 660 C C . THR A 1 86 ? -12.468 0.064 14.096 1.00 84.50 86 THR A C 1
ATOM 662 O O . THR A 1 86 ? -12.441 1.235 13.729 1.00 84.50 86 THR A O 1
ATOM 665 N N . THR A 1 87 ? -11.466 -0.508 14.753 1.00 84.50 87 THR A N 1
ATOM 666 C CA . THR A 1 87 ? -10.192 0.160 15.020 1.00 84.50 87 THR A CA 1
ATOM 667 C C . THR A 1 87 ? -9.144 -0.232 13.983 1.00 84.50 87 THR A C 1
ATOM 669 O O . THR A 1 87 ? -9.309 -1.252 13.296 1.00 84.50 87 THR A O 1
ATOM 672 N N . SER A 1 88 ? -8.068 0.552 13.855 1.00 83.06 88 SER A N 1
ATOM 673 C CA . SER A 1 88 ? -7.018 0.295 12.856 1.00 83.06 88 SER A CA 1
ATOM 674 C C . SER A 1 88 ? -6.333 -1.053 13.087 1.00 83.06 88 SER A C 1
ATOM 676 O O . SER A 1 88 ? -6.065 -1.780 12.131 1.00 83.06 88 SER A O 1
ATOM 678 N N . VAL A 1 89 ? -6.138 -1.436 14.355 1.00 82.62 89 VAL A N 1
ATOM 679 C CA . VAL A 1 89 ? -5.577 -2.738 14.757 1.00 82.62 89 VAL A CA 1
ATOM 680 C C . VAL A 1 89 ? -6.483 -3.887 14.315 1.00 82.62 89 VAL A C 1
ATOM 682 O O . VAL A 1 89 ? -6.046 -4.830 13.658 1.00 82.62 89 VAL A O 1
ATOM 685 N N . LYS A 1 90 ? -7.781 -3.812 14.624 1.00 83.88 90 LYS A N 1
ATOM 686 C CA . LYS A 1 90 ? -8.722 -4.871 14.235 1.00 83.88 90 LYS A CA 1
ATOM 687 C C . LYS A 1 90 ? -8.849 -4.980 12.711 1.00 83.88 90 LYS A C 1
ATOM 689 O O . LYS A 1 90 ? -8.952 -6.091 12.175 1.00 83.88 90 LYS A O 1
ATOM 694 N N . TYR A 1 91 ? -8.824 -3.844 12.015 1.00 85.81 91 TYR A N 1
ATOM 695 C CA . TYR A 1 91 ? -8.866 -3.795 10.557 1.00 85.81 91 TYR A CA 1
ATOM 696 C C . TYR A 1 91 ? -7.620 -4.437 9.931 1.00 85.81 91 TYR A C 1
ATOM 698 O O . TYR A 1 91 ? -7.758 -5.291 9.054 1.00 85.81 91 TYR A O 1
ATOM 706 N N . SER A 1 92 ? -6.417 -4.095 10.409 1.00 84.06 92 SER A N 1
ATOM 707 C CA . SER A 1 92 ? -5.158 -4.623 9.870 1.00 84.06 92 SER A CA 1
ATOM 708 C C . SER A 1 9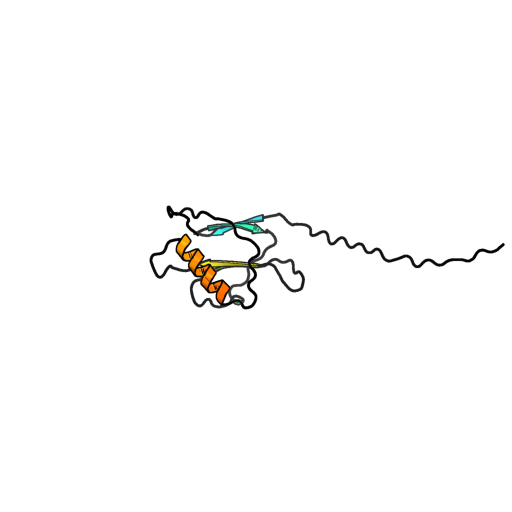2 ? -5.053 -6.141 10.039 1.00 84.06 92 SER A C 1
ATOM 710 O O . SER A 1 92 ? -4.756 -6.838 9.067 1.00 84.06 92 SER A O 1
ATOM 712 N N . ILE A 1 93 ? -5.407 -6.670 11.217 1.00 83.88 93 ILE A N 1
ATOM 713 C CA . ILE A 1 93 ? -5.435 -8.116 11.491 1.00 83.88 93 ILE A CA 1
ATOM 714 C C . ILE A 1 93 ? -6.422 -8.822 10.555 1.00 83.88 93 ILE A C 1
ATOM 716 O O . ILE A 1 93 ? -6.083 -9.819 9.915 1.00 83.88 93 ILE A O 1
ATOM 720 N N . THR A 1 94 ? -7.643 -8.294 10.429 1.00 84.56 94 THR A N 1
ATOM 721 C CA . THR A 1 94 ? -8.675 -8.896 9.569 1.00 84.56 94 THR A CA 1
ATOM 722 C C . THR A 1 94 ? -8.243 -8.905 8.102 1.00 84.56 94 THR A C 1
ATOM 724 O O . THR A 1 94 ? -8.435 -9.906 7.406 1.00 84.56 94 THR A O 1
ATOM 727 N N . ASN A 1 95 ? -7.640 -7.812 7.628 1.00 83.12 95 ASN A N 1
ATOM 728 C CA . ASN A 1 95 ? -7.160 -7.699 6.255 1.00 83.12 95 ASN A CA 1
ATOM 729 C C . ASN A 1 95 ? -5.985 -8.653 5.981 1.00 83.12 95 ASN A C 1
ATOM 731 O O . ASN A 1 95 ? -5.971 -9.346 4.962 1.00 83.12 95 ASN A O 1
ATOM 735 N N . TYR A 1 96 ? -5.038 -8.764 6.916 1.00 84.19 96 TYR A N 1
ATOM 736 C CA . TYR A 1 96 ? -3.928 -9.712 6.827 1.00 84.19 96 TYR A CA 1
ATOM 737 C C . TYR A 1 96 ? -4.421 -11.164 6.729 1.00 84.19 96 TYR A C 1
ATOM 739 O O . TYR A 1 96 ? -4.028 -11.900 5.825 1.00 84.19 96 TYR A O 1
ATOM 747 N N . VAL A 1 97 ? -5.348 -11.584 7.596 1.00 84.62 97 VAL A N 1
ATOM 748 C CA . VAL A 1 97 ? -5.888 -12.957 7.567 1.00 84.62 97 VAL A CA 1
ATOM 749 C C . VAL A 1 97 ? -6.602 -13.250 6.242 1.00 84.62 97 VAL A C 1
ATOM 751 O O . VAL A 1 97 ? -6.377 -14.291 5.627 1.00 84.62 97 VAL A O 1
ATOM 754 N N . ARG A 1 98 ? -7.438 -12.319 5.761 1.00 81.44 98 ARG A N 1
ATOM 755 C CA . ARG A 1 98 ? -8.183 -12.492 4.501 1.00 81.44 98 ARG A CA 1
ATOM 756 C C . ARG A 1 98 ? -7.270 -12.572 3.280 1.00 81.44 98 ARG A C 1
ATOM 758 O O . ARG A 1 98 ? -7.524 -13.381 2.390 1.00 81.44 98 ARG A O 1
ATOM 765 N N . THR A 1 99 ? -6.234 -11.740 3.227 1.00 78.50 99 THR A N 1
ATOM 766 C CA . THR A 1 99 ? -5.303 -11.712 2.092 1.00 78.50 99 THR A CA 1
ATOM 767 C C . THR A 1 99 ? -4.433 -12.966 2.067 1.00 78.50 99 THR A C 1
ATOM 769 O O . THR A 1 99 ? -4.368 -13.639 1.039 1.00 78.50 99 THR A O 1
ATOM 772 N N . THR A 1 100 ? -3.857 -13.356 3.205 1.00 80.50 100 THR A N 1
ATOM 773 C CA . THR A 1 100 ? -2.943 -14.508 3.294 1.00 80.50 100 THR A CA 1
ATOM 774 C C . THR A 1 100 ? -3.609 -15.855 3.024 1.00 80.50 100 THR A C 1
ATOM 776 O O . THR A 1 100 ? -3.011 -16.693 2.357 1.00 80.50 100 THR A O 1
ATOM 779 N N . TRP A 1 101 ? -4.863 -16.068 3.443 1.00 76.06 101 TRP A N 1
ATOM 780 C CA . TRP A 1 101 ? -5.585 -17.321 3.162 1.00 76.06 101 TRP A CA 1
ATOM 781 C C . TRP A 1 101 ? -5.857 -17.578 1.678 1.00 76.06 101 TRP A C 1
ATOM 783 O O . TRP A 1 101 ? -6.029 -18.727 1.277 1.00 76.06 101 TRP A O 1
ATOM 793 N N . SER A 1 102 ? -5.927 -16.524 0.865 1.00 72.50 102 SER A N 1
ATOM 794 C CA . SER A 1 102 ? -6.277 -16.633 -0.556 1.00 72.50 102 SER A CA 1
ATOM 795 C C . SER A 1 102 ? -5.074 -16.850 -1.482 1.00 72.50 102 SER A C 1
ATOM 797 O O . SER A 1 102 ? -5.257 -17.186 -2.653 1.00 72.50 102 SER A O 1
ATOM 799 N N . VAL A 1 103 ? -3.849 -16.683 -0.974 1.00 78.19 103 VAL A N 1
ATOM 800 C CA . VAL A 1 103 ? -2.615 -16.738 -1.765 1.00 78.19 103 VAL A CA 1
ATOM 801 C C . VAL A 1 103 ? -1.921 -18.083 -1.536 1.00 78.19 103 VAL A C 1
ATOM 803 O O . VAL A 1 103 ? -1.431 -18.354 -0.445 1.00 78.19 103 VAL A O 1
ATOM 806 N N . GLN A 1 104 ? -1.866 -18.926 -2.576 1.00 70.62 104 GLN A N 1
ATOM 807 C CA . GLN A 1 104 ? -1.343 -20.303 -2.493 1.00 70.62 104 GLN A CA 1
ATOM 808 C C . GLN A 1 104 ? 0.104 -20.405 -1.986 1.00 70.62 104 GLN A C 1
ATOM 810 O O . GLN A 1 104 ? 0.444 -21.389 -1.336 1.00 70.62 104 GLN A O 1
ATOM 815 N N . GLU A 1 105 ? 0.942 -19.407 -2.264 1.00 83.31 105 GLU A N 1
ATOM 816 C CA . GLU A 1 105 ? 2.382 -19.435 -1.968 1.00 83.31 105 GLU A CA 1
ATOM 817 C C . GLU A 1 105 ? 2.806 -18.276 -1.055 1.00 83.31 105 GLU A C 1
ATOM 819 O O . GLU A 1 105 ? 3.889 -17.704 -1.189 1.00 83.31 105 GLU A O 1
ATOM 824 N N . PHE A 1 106 ? 1.941 -17.887 -0.116 1.00 81.75 106 PHE A N 1
ATOM 825 C CA . PHE A 1 106 ? 2.282 -16.836 0.834 1.00 81.75 106 PHE A CA 1
ATOM 826 C C . PHE A 1 106 ? 3.433 -17.272 1.756 1.00 81.75 106 PHE A C 1
ATOM 828 O O . PHE A 1 106 ? 3.298 -18.207 2.544 1.00 81.75 106 PHE A O 1
ATOM 835 N N . THR A 1 107 ? 4.555 -16.551 1.696 1.00 85.88 107 THR A N 1
ATOM 836 C CA . THR A 1 107 ? 5.672 -16.689 2.639 1.00 85.88 107 THR A CA 1
ATOM 837 C C . THR A 1 107 ? 5.924 -15.349 3.315 1.00 85.88 107 THR A C 1
ATOM 839 O O . THR A 1 107 ? 6.279 -14.368 2.664 1.00 85.88 107 THR A O 1
ATOM 842 N N . LYS A 1 108 ? 5.754 -15.306 4.637 1.00 85.25 108 LYS A N 1
ATOM 843 C CA . LYS A 1 108 ? 6.050 -14.124 5.4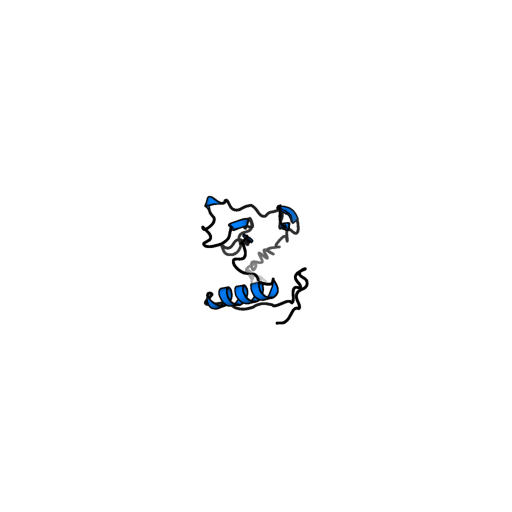50 1.00 85.25 108 LYS A CA 1
ATOM 844 C C . LYS A 1 108 ? 7.566 -13.930 5.547 1.00 85.25 108 LYS A C 1
ATOM 846 O O . LYS A 1 108 ? 8.264 -14.829 6.006 1.00 85.25 108 LYS A O 1
ATOM 851 N N . LEU A 1 109 ? 8.059 -12.765 5.125 1.00 87.19 109 LEU A N 1
ATOM 852 C CA . LEU A 1 109 ? 9.492 -12.439 5.145 1.00 87.19 109 LEU A CA 1
ATOM 853 C C . LEU A 1 109 ? 9.926 -11.710 6.424 1.00 87.19 109 LEU A C 1
ATOM 855 O O . LEU A 1 109 ? 11.000 -11.990 6.945 1.00 87.19 109 LEU A O 1
ATOM 859 N N . ASN A 1 110 ? 9.104 -10.783 6.921 1.00 86.69 110 ASN A N 1
ATOM 860 C CA . ASN A 1 110 ? 9.374 -9.983 8.116 1.00 86.69 110 ASN A CA 1
ATOM 861 C C . ASN A 1 110 ? 8.051 -9.557 8.785 1.00 86.69 110 ASN A C 1
ATOM 863 O O . ASN A 1 110 ? 6.999 -9.591 8.143 1.00 86.69 110 ASN A O 1
ATOM 867 N N . GLU A 1 111 ? 8.107 -9.160 10.055 1.00 83.25 111 GLU A N 1
ATOM 868 C CA . GLU A 1 111 ? 7.031 -8.474 10.778 1.00 83.25 111 GLU A CA 1
ATOM 869 C C . GLU A 1 111 ? 7.619 -7.476 11.758 1.00 83.25 111 GLU A C 1
ATOM 871 O O . GLU A 1 111 ? 8.572 -7.778 12.472 1.00 83.25 111 GLU A O 1
ATOM 876 N N . GLU A 1 112 ? 7.020 -6.294 11.780 1.00 83.00 112 GLU A N 1
ATOM 877 C CA . GLU A 1 112 ? 7.385 -5.210 12.674 1.00 83.00 112 GLU A CA 1
ATOM 878 C C . GLU A 1 112 ? 6.111 -4.627 13.278 1.00 83.00 112 GLU A C 1
ATOM 880 O O . GLU A 1 112 ? 5.071 -4.553 12.615 1.00 83.00 112 GLU A O 1
ATOM 885 N N . ASP A 1 113 ? 6.201 -4.208 14.537 1.00 76.56 113 ASP A N 1
ATOM 886 C CA . ASP A 1 113 ? 5.113 -3.504 15.200 1.00 76.56 113 ASP A CA 1
ATOM 887 C C . ASP A 1 113 ? 5.012 -2.074 14.656 1.00 76.56 113 ASP A C 1
ATOM 889 O O . ASP A 1 113 ? 5.995 -1.329 14.628 1.00 76.56 113 ASP A O 1
ATOM 893 N N . PHE A 1 114 ? 3.806 -1.662 14.263 1.00 73.38 114 PHE A N 1
ATOM 894 C CA . PHE A 1 114 ? 3.543 -0.313 13.766 1.00 73.38 114 PHE A CA 1
ATOM 895 C C . PHE A 1 114 ? 2.390 0.323 14.528 1.00 73.38 114 PHE A C 1
ATOM 897 O O . PHE A 1 114 ? 1.240 -0.051 14.342 1.00 73.38 114 PHE A O 1
ATOM 904 N N . LYS A 1 115 ? 2.660 1.338 15.347 1.00 72.94 115 LYS A N 1
ATOM 905 C CA . LYS A 1 115 ? 1.592 2.018 16.079 1.00 72.94 115 LYS A CA 1
ATOM 906 C 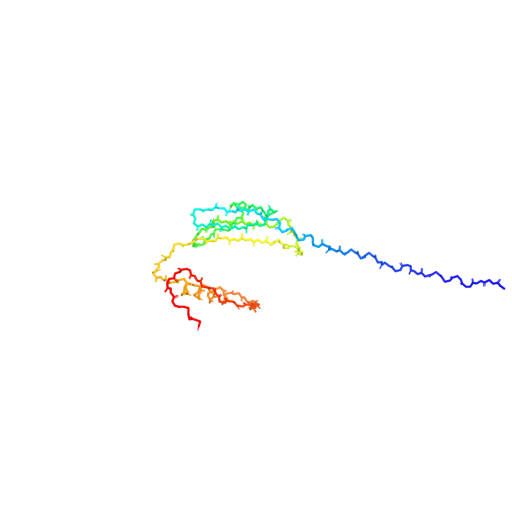C . LYS A 1 115 ? 0.860 3.015 15.175 1.00 72.94 115 LYS A C 1
ATOM 908 O O . LYS A 1 115 ? 1.450 3.992 14.715 1.00 72.94 115 LYS A O 1
ATOM 913 N N . PHE A 1 116 ? -0.438 2.794 14.983 1.00 71.38 116 PHE A N 1
ATOM 914 C CA . PHE A 1 116 ? -1.327 3.803 14.416 1.00 71.38 116 PHE A CA 1
ATOM 915 C C . PHE A 1 116 ? -1.513 4.964 15.402 1.00 71.38 116 PHE A C 1
ATOM 917 O O . PHE A 1 116 ? -1.366 4.811 16.613 1.00 71.38 116 PHE A O 1
ATOM 924 N N . SER A 1 117 ? -1.791 6.159 14.880 1.00 71.81 117 SER A N 1
ATOM 925 C CA . SER A 1 117 ? -1.987 7.359 15.702 1.00 71.81 117 SER A CA 1
ATOM 926 C C . SER A 1 117 ? -3.335 7.392 16.429 1.00 71.81 117 SER A C 1
ATOM 928 O O . SER A 1 117 ? -3.634 8.395 17.070 1.00 71.81 117 SER A O 1
ATOM 930 N N . ASP A 1 118 ? -4.167 6.359 16.281 1.00 66.75 118 ASP A N 1
ATOM 931 C CA . ASP A 1 118 ? -5.378 6.203 17.077 1.00 66.75 118 ASP A CA 1
ATOM 932 C C . ASP A 1 118 ? -5.024 5.778 18.514 1.00 66.75 118 ASP A C 1
ATOM 934 O O . ASP A 1 118 ? -3.973 5.196 18.786 1.00 66.75 118 ASP A O 1
ATOM 938 N N . ASP A 1 119 ? -5.885 6.125 19.472 1.00 64.25 119 ASP A N 1
ATOM 939 C CA . ASP A 1 119 ? -5.663 5.892 20.910 1.00 64.25 119 ASP A CA 1
ATOM 940 C C . ASP A 1 119 ? -5.799 4.405 21.319 1.00 64.25 119 ASP A C 1
ATOM 942 O O . ASP A 1 119 ? -6.010 4.088 22.490 1.00 64.25 119 ASP A O 1
ATOM 946 N N . ASP A 1 120 ? -5.701 3.478 20.365 1.00 63.03 120 ASP A N 1
ATOM 947 C CA . ASP A 1 120 ? -6.025 2.068 20.556 1.00 63.03 120 ASP A CA 1
ATOM 948 C C . ASP A 1 120 ? -4.839 1.274 21.143 1.00 63.03 120 ASP A C 1
ATOM 950 O O . ASP A 1 120 ? -3.669 1.486 20.801 1.00 63.03 120 ASP A O 1
ATOM 954 N N . GLU A 1 121 ? -5.123 0.345 22.064 1.00 57.75 121 GLU A N 1
ATOM 955 C CA . GLU A 1 121 ? -4.094 -0.509 22.672 1.00 57.75 121 GLU A CA 1
ATOM 956 C C . GLU A 1 121 ? -3.633 -1.602 21.691 1.00 57.75 121 GLU A C 1
ATOM 958 O O . GLU A 1 121 ? -4.412 -2.460 21.277 1.00 57.75 121 GLU A O 1
ATOM 963 N N . TRP A 1 122 ? -2.335 -1.618 21.373 1.00 51.06 122 TRP A N 1
ATOM 964 C CA . TRP A 1 122 ? -1.700 -2.656 20.555 1.00 51.06 122 TRP A CA 1
ATOM 965 C C . TRP A 1 122 ? -1.681 -4.002 21.290 1.00 51.06 122 TRP A C 1
ATOM 967 O O . TRP A 1 122 ? -1.033 -4.126 22.333 1.00 51.06 122 TRP A O 1
ATOM 977 N N . LYS A 1 123 ? -2.365 -5.020 20.755 1.00 47.28 123 LYS A N 1
ATOM 978 C CA . LYS A 1 123 ? -2.229 -6.421 21.185 1.00 47.28 123 LYS A CA 1
ATOM 979 C C . LYS A 1 123 ? -2.249 -7.320 19.947 1.00 47.28 123 LYS A C 1
ATOM 981 O O . LYS A 1 123 ? -3.283 -7.407 19.287 1.00 47.28 123 LYS A O 1
ATOM 986 N N . LEU A 1 124 ? -1.105 -7.935 19.637 1.00 47.31 124 LEU A N 1
ATOM 987 C CA . LEU A 1 124 ? -1.016 -9.110 18.761 1.00 47.31 124 LEU A CA 1
ATOM 988 C C . LEU A 1 124 ? -1.417 -10.365 19.543 1.00 47.31 124 LEU A C 1
ATOM 990 O O . LEU A 1 124 ? -0.987 -10.484 20.715 1.00 47.31 124 LEU A O 1
#

pLDDT: mean 78.59, std 16.1, range [42.16, 95.75]

Nearest PDB structures (foldseek):
  8fkr-assembly1_LE  TM=2.198E-01  e=1.189E+00  Homo sapiens

Solvent-accessible surface area (backbone atoms only — not comparable to full-atom values): 8713 Å² total; per-residue (Å²): 143,84,78,86,81,80,83,76,80,81,75,86,76,83,75,74,74,80,71,76,76,78,76,79,56,60,38,82,47,79,56,100,88,49,72,48,78,40,55,55,76,45,41,78,56,60,73,88,81,52,81,86,62,94,68,53,46,80,78,44,44,37,33,43,79,60,69,54,97,92,41,53,60,67,52,77,42,75,46,64,85,77,92,62,97,75,52,72,68,62,49,52,54,53,51,50,54,60,54,52,76,73,42,96,80,72,73,88,86,80,86,79,93,75,87,67,94,61,96,69,84,90,77,135